Protein AF-A0A1B7MR56-F1 (afdb_monomer)

Solvent-accessible surface area (backbone atoms only — not comparable to full-atom values): 4781 Å² total; per-residue (Å²): 123,44,78,45,80,58,51,80,51,100,71,67,83,81,48,44,65,61,53,48,55,61,56,70,74,48,86,53,72,96,28,56,43,75,72,47,76,64,64,51,61,75,40,71,72,44,72,95,42,71,67,61,48,53,48,52,52,52,50,50,53,52,53,51,50,53,52,51,58,51,54,58,62,65,74,77,112

Organism: NCBI:txid1314800

Radius of gyration: 17.95 Å; Cα contacts (8 Å, |Δi|>4): 54; chains: 1; bounding box: 27×61×25 Å

Foldseek 3Di:
DDEDEPPADPDDGDALVNVVVSVVPADDDVGYDYPDDDDCCRRPVDDPDPVVVVVVVVVVVVVVVVVVVVVVVVVVD

Structure (mmCIF, N/CA/C/O backbone):
data_AF-A0A1B7MR56-F1
#
_entry.id   AF-A0A1B7MR56-F1
#
loop_
_atom_site.group_PDB
_atom_site.id
_atom_site.type_symbol
_atom_site.label_atom_id
_atom_site.label_alt_id
_atom_site.label_comp_id
_atom_site.label_asym_id
_atom_site.label_entity_id
_atom_site.label_seq_id
_atom_site.pdbx_PDB_ins_code
_atom_site.Cartn_x
_atom_site.Cartn_y
_atom_site.Cartn_z
_atom_site.occupancy
_atom_site.B_iso_or_equiv
_atom_site.auth_seq_id
_atom_site.auth_comp_id
_atom_site.auth_asym_id
_atom_site.auth_atom_id
_atom_site.pdbx_PDB_model_num
ATOM 1 N N . HIS A 1 1 ? -15.552 3.572 10.735 1.00 81.12 1 HIS A N 1
ATOM 2 C CA . HIS A 1 1 ? -14.600 2.683 11.414 1.00 81.12 1 HIS A CA 1
ATOM 3 C C . HIS A 1 1 ? -14.350 1.489 10.511 1.00 81.12 1 HIS A C 1
ATOM 5 O O . HIS A 1 1 ? -15.305 0.805 10.162 1.00 81.12 1 HIS A O 1
ATOM 11 N N . THR A 1 2 ? -13.108 1.305 10.070 1.00 88.19 2 THR A N 1
ATOM 12 C CA . THR A 1 2 ? -12.673 0.281 9.114 1.00 88.19 2 THR A CA 1
ATOM 13 C C . THR A 1 2 ? -11.623 -0.589 9.789 1.00 88.19 2 THR A C 1
ATOM 15 O O . THR A 1 2 ? -10.597 -0.088 10.246 1.00 88.19 2 THR A O 1
ATOM 18 N N . ILE A 1 3 ? -11.878 -1.893 9.844 1.00 89.06 3 ILE A N 1
ATOM 19 C CA . ILE A 1 3 ? -10.904 -2.876 10.317 1.00 89.06 3 ILE A CA 1
ATOM 20 C C . ILE A 1 3 ? -10.260 -3.491 9.082 1.00 89.06 3 ILE A C 1
ATOM 22 O O . ILE A 1 3 ? -10.969 -3.982 8.204 1.00 89.06 3 ILE A O 1
ATOM 26 N N . ILE A 1 4 ? -8.935 -3.436 9.005 1.00 88.69 4 ILE A N 1
ATOM 27 C CA . ILE A 1 4 ? -8.182 -3.992 7.885 1.00 88.69 4 ILE A CA 1
ATOM 28 C C . ILE A 1 4 ? -7.396 -5.193 8.383 1.00 88.69 4 ILE A C 1
ATOM 30 O O . ILE A 1 4 ? -6.611 -5.100 9.328 1.00 88.69 4 ILE A O 1
ATOM 34 N N . ASP A 1 5 ? -7.613 -6.319 7.720 1.00 87.75 5 ASP A N 1
ATOM 35 C CA . ASP A 1 5 ? -6.844 -7.526 7.940 1.00 87.75 5 ASP A CA 1
ATOM 36 C C . ASP A 1 5 ? -5.703 -7.624 6.921 1.00 87.75 5 ASP A C 1
ATOM 38 O O . ASP A 1 5 ? -5.933 -7.816 5.728 1.00 87.75 5 ASP A O 1
ATOM 42 N N . ILE A 1 6 ? -4.476 -7.456 7.410 1.00 85.44 6 ILE A N 1
ATOM 43 C CA . ILE A 1 6 ? -3.231 -7.499 6.629 1.00 85.44 6 ILE A CA 1
ATOM 44 C C . ILE A 1 6 ? -2.294 -8.621 7.092 1.00 85.44 6 ILE A C 1
ATOM 46 O O . ILE A 1 6 ? -1.086 -8.569 6.865 1.00 85.44 6 ILE A O 1
ATOM 50 N N . GLY A 1 7 ? -2.839 -9.657 7.734 1.00 83.00 7 GLY A N 1
ATOM 51 C CA . GLY A 1 7 ? -2.065 -10.863 8.007 1.00 83.00 7 GLY A CA 1
ATOM 52 C C . GLY A 1 7 ? -1.674 -11.590 6.716 1.00 83.00 7 GLY A C 1
ATOM 53 O O . GLY A 1 7 ? -2.363 -11.506 5.698 1.00 83.00 7 GLY A O 1
ATOM 54 N N . ILE A 1 8 ? -0.569 -12.338 6.766 1.00 80.88 8 ILE A N 1
ATOM 55 C CA . ILE A 1 8 ? -0.111 -13.152 5.633 1.00 80.88 8 ILE A CA 1
ATOM 56 C C . ILE A 1 8 ? -1.210 -14.176 5.283 1.00 80.88 8 ILE A C 1
ATOM 58 O O . ILE A 1 8 ? -1.616 -14.945 6.164 1.00 80.88 8 ILE A O 1
ATOM 62 N N . PRO A 1 9 ? -1.718 -14.200 4.035 1.00 81.88 9 PRO A N 1
ATOM 63 C CA . PRO A 1 9 ? -2.742 -15.158 3.644 1.00 81.88 9 PRO A CA 1
ATOM 64 C C . PRO A 1 9 ? -2.164 -16.584 3.597 1.00 81.88 9 PRO A C 1
ATOM 66 O O . PRO A 1 9 ? -0.982 -16.749 3.294 1.00 81.88 9 PRO A O 1
ATOM 69 N N . PRO A 1 10 ? -2.982 -17.634 3.809 1.00 82.06 10 PRO A N 1
ATOM 70 C CA . PRO A 1 10 ? -2.535 -19.025 3.667 1.00 82.06 10 PRO A CA 1
ATOM 71 C C . PRO A 1 10 ? -2.018 -19.357 2.258 1.00 82.06 10 PRO A C 1
ATOM 73 O O . PRO A 1 10 ? -1.177 -20.235 2.087 1.00 82.06 10 PRO A O 1
ATOM 76 N N . THR A 1 11 ? -2.529 -18.651 1.246 1.00 82.25 11 THR A N 1
ATOM 77 C CA . THR A 1 11 ? -2.155 -18.783 -0.165 1.00 82.25 11 THR A CA 1
ATOM 78 C C . THR A 1 11 ? -2.162 -17.415 -0.835 1.00 82.25 11 THR A C 1
ATOM 80 O O . THR A 1 11 ? -3.119 -16.659 -0.668 1.00 82.25 11 THR A O 1
ATOM 83 N N . GLY A 1 12 ? -1.143 -17.124 -1.646 1.00 73.19 12 GLY A N 1
ATOM 84 C CA . GLY A 1 12 ? -0.948 -15.793 -2.224 1.00 73.19 12 GLY A CA 1
ATOM 85 C C . GLY A 1 12 ? -0.283 -14.838 -1.227 1.00 73.19 12 GLY A C 1
ATOM 86 O O . GLY A 1 12 ? -0.539 -14.879 -0.029 1.00 73.19 12 GLY A O 1
ATOM 87 N N . GLY A 1 13 ? 0.641 -14.012 -1.715 1.00 82.94 13 GLY A N 1
ATOM 88 C CA . GLY A 1 13 ? 1.362 -13.050 -0.884 1.00 82.94 13 GLY A CA 1
ATOM 89 C C . GLY A 1 13 ? 0.590 -11.745 -0.711 1.00 82.94 13 GLY A C 1
ATOM 90 O O . GLY A 1 13 ? -0.187 -11.343 -1.578 1.00 82.94 13 GLY A O 1
ATOM 91 N N . LEU A 1 14 ? 0.852 -11.046 0.390 1.00 86.69 14 LEU A N 1
ATOM 92 C CA . LEU A 1 14 ? 0.443 -9.655 0.533 1.00 86.69 14 LEU A CA 1
ATOM 93 C C . LEU A 1 14 ? 1.450 -8.759 -0.206 1.00 86.69 14 LEU A C 1
ATOM 95 O O . LEU A 1 14 ? 2.658 -8.937 -0.059 1.00 86.69 14 LEU A O 1
ATOM 99 N N . THR A 1 15 ? 0.958 -7.821 -1.016 1.00 86.81 15 THR A N 1
ATOM 100 C CA . THR A 1 15 ? 1.793 -6.856 -1.749 1.00 86.81 15 THR A CA 1
ATOM 101 C C . THR A 1 15 ? 1.582 -5.442 -1.200 1.00 86.81 15 THR A C 1
ATOM 103 O O . THR A 1 15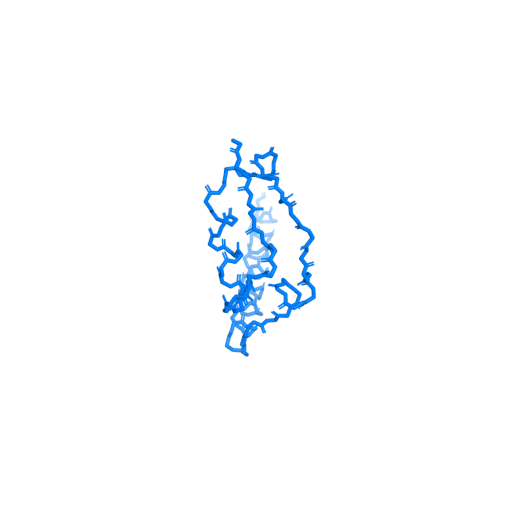 ? 0.507 -5.161 -0.657 1.00 86.81 15 THR A O 1
ATOM 106 N N . PRO A 1 16 ? 2.545 -4.521 -1.394 1.00 87.81 16 PRO A N 1
ATOM 107 C CA . PRO 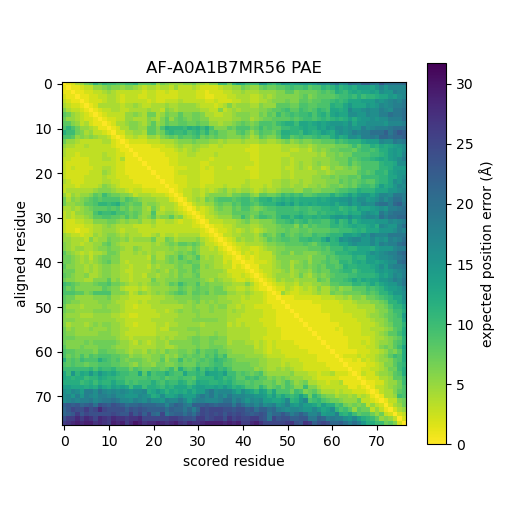A 1 16 ? 2.365 -3.110 -1.044 1.00 87.81 16 PRO A CA 1
ATOM 108 C C . PRO A 1 16 ? 1.093 -2.491 -1.649 1.00 87.81 16 PRO A C 1
ATOM 110 O O . PRO A 1 16 ? 0.396 -1.719 -0.993 1.00 87.81 16 PRO A O 1
ATOM 113 N N . PHE A 1 17 ? 0.726 -2.887 -2.875 1.00 88.38 17 PHE A N 1
ATOM 114 C CA . PHE A 1 17 ? -0.479 -2.401 -3.556 1.00 88.38 17 PHE A CA 1
ATOM 115 C C . PHE A 1 17 ? -1.769 -2.818 -2.849 1.00 88.38 17 PHE A C 1
ATOM 117 O O . PHE A 1 17 ? -2.680 -2.004 -2.709 1.00 88.38 17 PHE A O 1
ATOM 124 N N . ASN A 1 18 ? -1.843 -4.058 -2.364 1.00 88.31 18 ASN A N 1
ATOM 125 C CA . ASN A 1 18 ? -3.012 -4.538 -1.626 1.00 88.31 18 ASN A CA 1
ATOM 126 C C . ASN A 1 18 ? -3.224 -3.710 -0.350 1.00 88.31 18 ASN A C 1
ATOM 128 O O . ASN A 1 18 ? -4.350 -3.316 -0.043 1.00 88.31 18 ASN A O 1
ATOM 132 N N . VAL A 1 19 ? -2.130 -3.408 0.358 1.00 87.94 19 VAL A N 1
ATOM 133 C C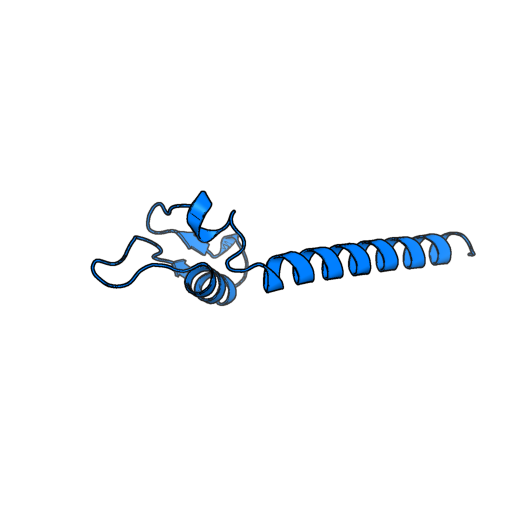A . VAL A 1 19 ? -2.151 -2.590 1.578 1.00 87.94 19 VAL A CA 1
ATOM 134 C C . VAL A 1 19 ? -2.568 -1.154 1.258 1.00 87.94 19 VAL A C 1
ATOM 136 O O . VAL A 1 19 ? -3.467 -0.624 1.910 1.00 87.94 19 VAL A O 1
ATOM 139 N N . TYR A 1 20 ? -1.997 -0.548 0.213 1.00 87.81 20 TYR A N 1
ATOM 140 C CA . TYR A 1 20 ? -2.382 0.789 -0.244 1.00 87.81 20 TYR A CA 1
ATOM 141 C C . TYR A 1 20 ? -3.877 0.877 -0.572 1.00 87.81 20 TYR A C 1
ATOM 143 O O . TYR A 1 20 ? -4.568 1.769 -0.078 1.00 87.81 20 TYR A O 1
ATOM 151 N N . VAL A 1 21 ? -4.401 -0.070 -1.359 1.00 89.31 21 VAL A N 1
ATOM 152 C CA . VAL A 1 21 ? -5.824 -0.097 -1.718 1.00 89.31 21 VAL A CA 1
ATOM 153 C C . VAL A 1 21 ? -6.678 -0.199 -0.460 1.00 89.31 21 VAL A C 1
ATOM 155 O O . VAL A 1 21 ? -7.602 0.595 -0.304 1.00 89.31 21 VAL A O 1
ATOM 158 N N . ALA A 1 22 ? -6.356 -1.098 0.470 1.00 89.06 22 ALA A N 1
ATOM 159 C CA . ALA A 1 22 ? -7.120 -1.244 1.705 1.00 89.06 22 ALA A CA 1
ATOM 160 C C . ALA A 1 22 ? -7.132 0.046 2.548 1.00 89.06 22 ALA A C 1
ATOM 162 O O . ALA A 1 22 ? -8.195 0.477 3.003 1.00 89.06 22 ALA A O 1
ATOM 163 N N . LEU A 1 23 ? -5.976 0.700 2.701 1.00 87.56 23 LEU A N 1
ATOM 164 C CA . LEU A 1 23 ? -5.848 1.953 3.450 1.00 87.56 23 LEU A CA 1
ATOM 165 C C . LEU A 1 23 ? -6.579 3.115 2.766 1.00 87.56 23 LEU A C 1
ATOM 167 O O . LEU A 1 23 ? -7.281 3.872 3.436 1.00 87.56 23 LEU A O 1
ATOM 171 N N . SER A 1 24 ? -6.499 3.221 1.436 1.00 88.00 24 SER A N 1
ATOM 172 C CA . SER A 1 24 ? -7.131 4.296 0.651 1.00 88.00 24 SER A CA 1
ATOM 173 C C . SER A 1 24 ? -8.659 4.348 0.780 1.00 88.00 24 SER A C 1
ATOM 175 O O . SER A 1 24 ? -9.280 5.379 0.530 1.00 88.00 24 SER A O 1
ATOM 177 N N . ARG A 1 25 ? -9.290 3.239 1.188 1.00 86.50 25 ARG A N 1
ATOM 178 C CA . ARG A 1 25 ? -10.748 3.146 1.368 1.00 86.50 25 ARG A CA 1
ATOM 179 C C . ARG A 1 25 ? -11.227 3.665 2.722 1.00 86.50 25 ARG A C 1
ATOM 181 O O . ARG A 1 25 ? -12.435 3.741 2.947 1.00 86.50 25 ARG A O 1
ATOM 188 N N . SER A 1 26 ? -10.313 3.995 3.625 1.00 85.88 26 SER A N 1
ATOM 189 C CA . SER A 1 26 ? -10.631 4.538 4.942 1.00 85.88 26 SER A CA 1
ATOM 190 C C . SER A 1 26 ? -10.684 6.072 4.932 1.00 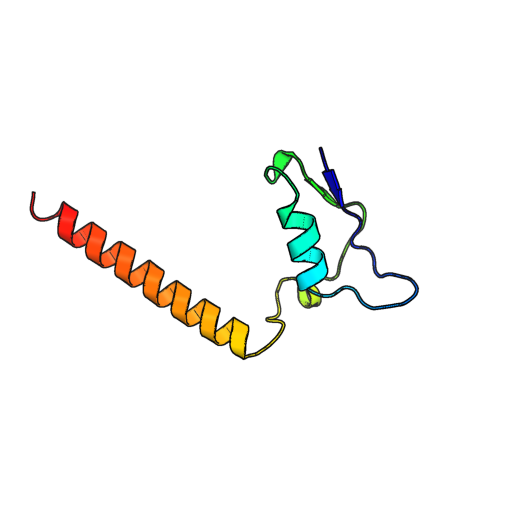85.88 26 SER A C 1
ATOM 192 O O . SER A 1 26 ? -10.048 6.731 4.114 1.00 85.88 26 SER A O 1
ATOM 194 N N . ARG A 1 27 ? -11.463 6.663 5.846 1.00 83.00 27 ARG A N 1
ATOM 195 C CA . ARG A 1 27 ? -11.604 8.125 5.985 1.00 83.00 27 ARG A CA 1
ATOM 196 C C . ARG A 1 27 ? -10.718 8.659 7.111 1.00 83.00 27 ARG A C 1
ATOM 198 O O . ARG A 1 27 ? -11.233 9.148 8.113 1.00 83.00 27 ARG A O 1
ATOM 205 N N . GLY A 1 28 ? -9.405 8.538 6.933 1.00 81.81 28 GLY A N 1
ATOM 206 C CA . GLY A 1 28 ? -8.406 9.039 7.880 1.00 81.81 28 GLY A CA 1
ATOM 207 C C . GLY A 1 28 ? -8.000 8.034 8.960 1.00 81.81 28 GLY A C 1
ATOM 208 O O . GLY A 1 28 ? -8.685 7.038 9.198 1.00 81.81 28 GLY A O 1
ATOM 209 N N . GLN A 1 29 ? -6.861 8.316 9.598 1.00 82.31 29 GLN A N 1
ATOM 210 C CA . GLN A 1 29 ? -6.156 7.412 10.512 1.00 82.31 29 GLN A CA 1
ATOM 211 C C . GLN A 1 29 ? -6.997 7.010 11.731 1.00 82.31 29 GLN A C 1
ATOM 213 O O . GLN A 1 29 ? -7.047 5.828 12.062 1.00 82.31 29 GLN A O 1
ATOM 218 N N . ASP A 1 30 ? -7.740 7.951 12.321 1.00 84.06 30 ASP A N 1
ATOM 219 C CA . ASP A 1 30 ? -8.592 7.718 13.502 1.00 84.06 30 ASP A CA 1
ATOM 220 C C . ASP A 1 30 ? -9.703 6.688 13.252 1.00 84.06 30 ASP A C 1
ATOM 222 O O . ASP A 1 30 ? -10.314 6.147 14.175 1.00 84.06 30 ASP A O 1
ATOM 226 N N . ASN A 1 31 ? -9.987 6.409 11.979 1.00 84.62 31 ASN A N 1
ATOM 227 C CA . ASN A 1 31 ? -11.026 5.489 11.558 1.00 84.62 31 ASN A CA 1
ATOM 228 C C . ASN A 1 31 ? -10.494 4.109 11.152 1.00 84.62 31 ASN A C 1
ATOM 230 O O . ASN A 1 31 ? -11.307 3.286 10.726 1.00 84.62 31 ASN A O 1
ATOM 234 N N . ILE A 1 32 ? -9.187 3.846 11.269 1.00 89.19 32 ILE A N 1
ATOM 235 C CA . ILE A 1 32 ? -8.546 2.589 10.859 1.00 89.19 32 ILE A CA 1
ATOM 236 C C . ILE A 1 32 ? -8.106 1.793 12.085 1.00 89.19 32 ILE A C 1
ATOM 238 O O . ILE A 1 32 ? -7.500 2.331 13.007 1.00 89.19 32 ILE A O 1
ATOM 242 N N . ARG A 1 33 ? -8.338 0.479 12.060 1.00 88.12 33 ARG A N 1
ATOM 243 C CA . ARG A 1 33 ? -7.696 -0.460 12.983 1.00 88.12 33 ARG A CA 1
ATOM 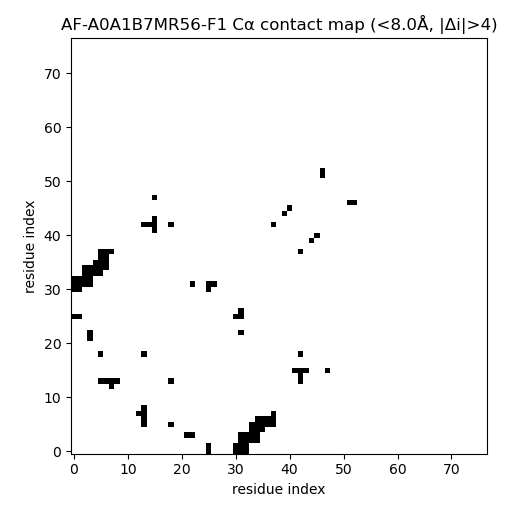244 C C . ARG A 1 33 ? -7.115 -1.642 12.214 1.00 88.12 33 ARG A C 1
ATOM 246 O O . ARG A 1 33 ? -7.821 -2.263 11.422 1.00 88.12 33 ARG A O 1
ATOM 253 N N . LEU A 1 34 ? -5.845 -1.955 12.453 1.00 87.62 34 LEU A N 1
ATOM 254 C CA . LEU A 1 34 ? -5.190 -3.134 11.883 1.00 87.62 34 LEU A CA 1
ATOM 255 C C . LEU A 1 34 ? -5.501 -4.353 12.755 1.00 87.62 34 LEU A C 1
ATOM 257 O O . LEU A 1 34 ? -5.421 -4.272 13.979 1.00 87.62 34 LEU A O 1
ATOM 261 N N . LEU A 1 35 ? -5.924 -5.456 12.133 1.00 86.50 35 LEU A N 1
ATOM 262 C CA . LEU A 1 35 ? -6.355 -6.655 12.861 1.00 86.50 35 LEU A CA 1
ATOM 263 C C . LEU A 1 35 ? -5.183 -7.525 13.332 1.00 86.50 35 LEU A C 1
ATOM 265 O O . LEU A 1 35 ? -5.306 -8.223 14.335 1.00 86.50 35 LEU A O 1
ATOM 269 N N . ARG A 1 36 ? -4.074 -7.518 12.589 1.00 84.62 36 ARG A N 1
ATOM 270 C CA . ARG A 1 36 ? -2.899 -8.367 12.808 1.00 84.62 36 ARG A CA 1
ATOM 271 C C . ARG A 1 36 ? -1.627 -7.586 12.508 1.00 84.62 36 ARG A C 1
ATOM 273 O O . ARG A 1 36 ? -1.660 -6.646 11.710 1.00 84.62 36 ARG A O 1
ATOM 280 N N . ASP A 1 37 ? -0.527 -8.026 13.109 1.00 82.12 37 ASP A N 1
ATOM 281 C CA . ASP A 1 37 ? 0.806 -7.548 12.758 1.00 82.12 37 ASP A CA 1
ATOM 282 C C . ASP A 1 37 ? 1.136 -7.894 11.302 1.00 82.12 37 ASP A C 1
ATOM 284 O O . ASP A 1 37 ? 0.636 -8.872 10.732 1.00 82.12 37 ASP A O 1
ATOM 288 N N . PHE A 1 38 ? 1.995 -7.082 10.700 1.00 82.25 38 PHE A N 1
ATOM 289 C CA . PHE A 1 38 ? 2.418 -7.218 9.315 1.00 82.25 38 PHE A CA 1
ATOM 290 C C . PHE A 1 38 ? 3.908 -6.908 9.187 1.00 82.25 38 PHE A C 1
ATOM 292 O O . PHE A 1 38 ? 4.499 -6.235 10.031 1.00 82.25 38 PHE A O 1
ATOM 299 N N . ASP A 1 39 ? 4.525 -7.393 8.112 1.00 82.12 39 ASP A N 1
ATOM 300 C CA . ASP A 1 39 ? 5.926 -7.101 7.820 1.00 82.12 39 ASP A CA 1
ATOM 301 C C . ASP A 1 39 ? 6.053 -5.704 7.201 1.00 82.12 39 ASP A C 1
ATOM 303 O O . ASP A 1 39 ? 5.991 -5.524 5.982 1.00 82.12 39 ASP A O 1
ATOM 307 N N . GLU A 1 40 ? 6.197 -4.699 8.064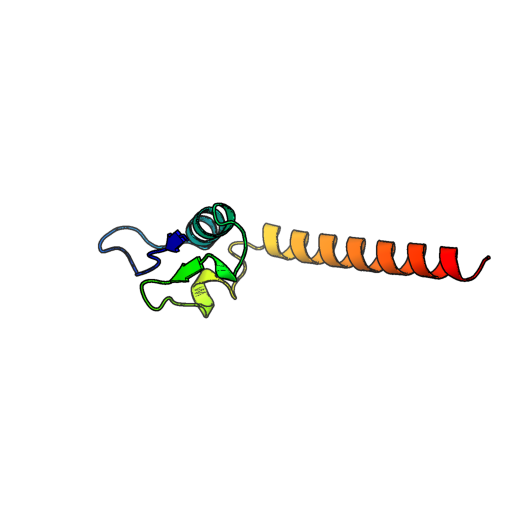 1.00 81.25 40 GLU A N 1
ATOM 308 C CA . GLU A 1 40 ? 6.313 -3.295 7.670 1.00 81.25 40 GLU A CA 1
ATOM 309 C C . GLU A 1 40 ? 7.477 -3.054 6.704 1.00 81.25 40 GLU A C 1
ATOM 311 O O . GLU A 1 40 ? 7.332 -2.321 5.722 1.00 81.25 40 GLU A O 1
ATOM 316 N N . LYS A 1 41 ? 8.614 -3.728 6.919 1.00 81.19 41 LYS A N 1
ATOM 317 C CA . LYS A 1 41 ? 9.795 -3.559 6.069 1.00 81.19 41 LYS A CA 1
ATOM 318 C C . LYS A 1 41 ? 9.520 -4.004 4.642 1.00 81.19 41 LYS A C 1
ATOM 320 O O . LYS A 1 41 ? 9.864 -3.297 3.698 1.00 81.19 41 LYS A O 1
ATOM 325 N N . ARG A 1 42 ? 8.884 -5.164 4.482 1.00 77.62 42 ARG A N 1
ATOM 326 C CA . ARG A 1 42 ? 8.576 -5.710 3.156 1.00 77.62 42 ARG A CA 1
ATOM 327 C C . ARG A 1 42 ? 7.405 -5.015 2.474 1.00 77.62 42 ARG A C 1
ATOM 329 O O . ARG A 1 42 ? 7.376 -4.984 1.247 1.00 77.62 42 ARG A O 1
ATOM 336 N N . LEU A 1 43 ? 6.431 -4.521 3.237 1.00 80.88 43 LEU A N 1
ATOM 337 C CA . LEU A 1 43 ? 5.173 -4.014 2.685 1.00 80.88 43 LEU A CA 1
ATOM 338 C C . LEU A 1 43 ? 5.136 -2.498 2.514 1.00 80.88 43 LEU A C 1
ATOM 340 O O . LEU A 1 43 ? 4.446 -2.036 1.610 1.00 80.88 43 LEU A O 1
ATOM 344 N N . LEU A 1 44 ? 5.841 -1.740 3.357 1.00 81.62 44 LEU A N 1
ATOM 345 C CA . LEU A 1 44 ? 5.749 -0.277 3.394 1.00 81.62 44 LEU A CA 1
ATOM 346 C C . LEU A 1 44 ? 7.101 0.438 3.283 1.00 81.62 44 LEU A C 1
ATOM 348 O O . LEU A 1 44 ? 7.131 1.559 2.788 1.00 81.62 44 LEU A O 1
ATOM 352 N N . MET A 1 45 ? 8.211 -0.175 3.711 1.00 82.31 45 MET A N 1
ATOM 353 C CA . MET A 1 45 ? 9.526 0.493 3.683 1.00 82.31 45 MET A CA 1
ATOM 354 C C . MET A 1 45 ? 10.357 0.217 2.425 1.00 82.31 45 MET A C 1
ATOM 356 O O . MET A 1 45 ? 11.423 0.806 2.262 1.00 82.31 45 MET A O 1
ATOM 360 N N . MET A 1 46 ? 9.910 -0.678 1.542 1.00 83.56 46 MET A N 1
ATOM 361 C CA . MET A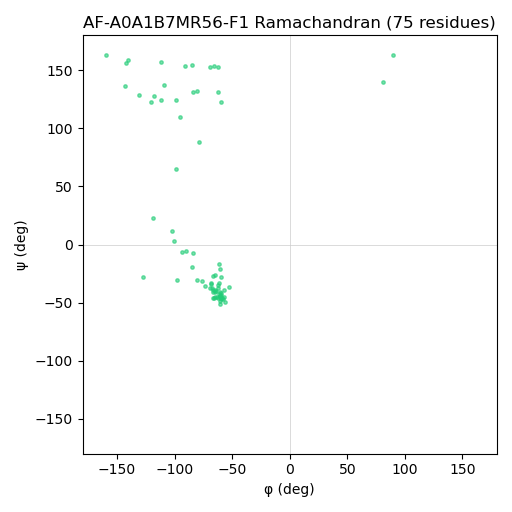 1 46 ? 10.639 -1.037 0.326 1.00 83.56 46 MET A CA 1
ATOM 362 C C . MET A 1 46 ? 9.822 -0.679 -0.912 1.00 83.56 46 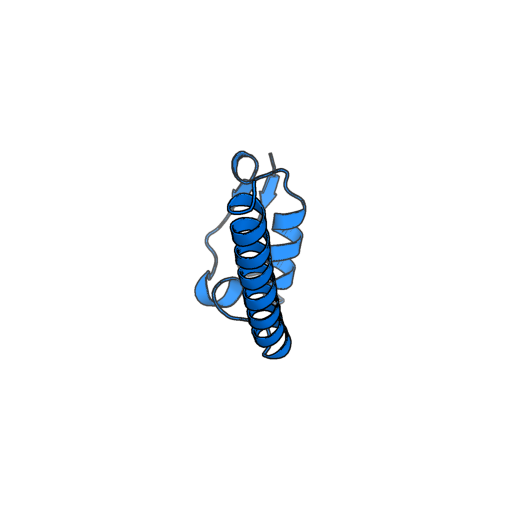MET A C 1
ATOM 364 O O . MET A 1 46 ? 8.663 -1.082 -1.036 1.00 83.56 46 MET A O 1
ATOM 368 N N . HIS A 1 47 ? 10.431 0.058 -1.846 1.00 84.62 47 HIS A N 1
ATOM 369 C CA . HIS A 1 47 ? 9.766 0.389 -3.102 1.00 84.62 47 HIS A CA 1
ATOM 370 C C . HIS A 1 47 ? 9.453 -0.900 -3.880 1.00 84.62 47 HIS A C 1
ATOM 372 O O . HIS A 1 47 ? 10.343 -1.736 -4.055 1.00 84.62 47 HIS A O 1
ATOM 378 N N . PRO A 1 48 ? 8.214 -1.071 -4.381 1.00 85.44 48 PRO A N 1
ATOM 379 C CA . PRO A 1 48 ? 7.833 -2.286 -5.095 1.00 85.44 48 PRO A CA 1
ATOM 380 C C . PRO A 1 48 ? 8.600 -2.463 -6.410 1.00 85.44 48 PRO A C 1
ATOM 382 O O . PRO A 1 48 ? 8.742 -3.585 -6.892 1.00 85.44 48 PRO A O 1
ATOM 385 N N . CYS A 1 49 ? 9.065 -1.363 -7.009 1.00 89.06 49 CYS A N 1
ATOM 386 C CA . CYS A 1 49 ? 9.916 -1.367 -8.191 1.00 89.06 49 CYS A CA 1
ATOM 387 C C . CYS A 1 49 ? 10.684 -0.047 -8.342 1.00 89.06 49 CYS A C 1
ATOM 389 O O . CYS A 1 49 ? 10.312 0.984 -7.778 1.00 89.06 49 CYS A O 1
ATOM 391 N N . GLU A 1 50 ? 11.728 -0.087 -9.171 1.00 93.25 50 GLU A N 1
ATOM 392 C CA . GLU A 1 50 ? 12.619 1.048 -9.428 1.00 93.25 50 GLU A CA 1
ATOM 393 C C . GLU A 1 50 ? 11.903 2.242 -10.069 1.00 93.25 50 GLU A C 1
ATOM 395 O O . GLU A 1 50 ? 12.185 3.391 -9.744 1.00 93.25 50 GLU A O 1
ATOM 400 N N . TYR A 1 51 ? 10.917 1.977 -10.929 1.00 94.25 51 TYR A N 1
ATOM 401 C CA . TYR A 1 51 ? 10.123 3.032 -11.556 1.00 94.25 51 TYR A CA 1
ATOM 402 C C . TYR A 1 51 ? 9.401 3.903 -10.518 1.00 94.25 51 TYR A C 1
ATOM 404 O O . TYR A 1 51 ? 9.453 5.127 -10.598 1.00 94.25 51 TYR A O 1
ATOM 412 N N . LEU A 1 52 ? 8.767 3.281 -9.516 1.00 90.69 52 LEU A N 1
ATOM 413 C CA . LEU A 1 52 ? 8.068 4.015 -8.459 1.00 90.69 52 LEU A CA 1
ATOM 414 C C . LEU A 1 52 ? 9.037 4.777 -7.550 1.00 90.69 52 LEU A C 1
ATOM 416 O O . LEU A 1 52 ? 8.712 5.877 -7.121 1.00 90.69 52 LEU A O 1
ATOM 420 N N . ARG A 1 53 ? 10.238 4.235 -7.307 1.00 93.06 53 ARG A N 1
ATOM 421 C CA . ARG A 1 53 ? 11.296 4.933 -6.562 1.00 93.06 53 ARG A CA 1
ATOM 422 C C . ARG A 1 53 ? 11.714 6.232 -7.261 1.00 93.06 53 ARG A C 1
ATOM 424 O O . ARG A 1 53 ? 11.766 7.281 -6.628 1.00 93.06 53 ARG A O 1
ATOM 431 N N . ILE A 1 54 ? 11.979 6.164 -8.567 1.00 96.31 54 ILE A N 1
ATOM 432 C CA . ILE A 1 54 ? 12.368 7.329 -9.379 1.00 96.31 54 ILE A CA 1
ATOM 433 C C . ILE A 1 54 ? 11.232 8.358 -9.433 1.00 96.31 54 ILE A C 1
ATOM 435 O O . ILE A 1 54 ? 11.471 9.563 -9.353 1.00 96.31 54 ILE A O 1
ATOM 439 N N . GLU A 1 55 ? 9.987 7.900 -9.557 1.00 95.19 55 GLU A N 1
ATOM 440 C CA . GLU A 1 55 ? 8.831 8.793 -9.586 1.00 95.19 55 GLU A CA 1
ATOM 441 C C . GLU A 1 55 ? 8.614 9.509 -8.243 1.00 95.19 55 GLU A C 1
ATOM 443 O O . GLU A 1 55 ? 8.336 10.710 -8.236 1.00 95.19 55 GLU A O 1
ATOM 448 N N . ASP A 1 56 ? 8.817 8.828 -7.111 1.00 93.06 56 ASP A N 1
ATOM 449 C CA . ASP A 1 56 ? 8.781 9.460 -5.787 1.00 93.06 56 ASP A CA 1
ATOM 450 C C . ASP A 1 56 ? 9.845 10.564 -5.661 1.00 93.06 56 ASP A C 1
ATOM 452 O O . ASP A 1 56 ? 9.529 11.671 -5.213 1.00 93.06 56 ASP A O 1
ATOM 456 N N . GLU A 1 57 ? 11.080 10.323 -6.122 1.00 95.69 57 GLU A N 1
ATOM 457 C CA . GLU A 1 57 ? 12.143 11.343 -6.159 1.00 95.69 57 GLU A CA 1
ATOM 458 C C . GLU A 1 57 ? 11.751 12.544 -7.027 1.00 95.69 57 GLU A C 1
ATOM 460 O O . GLU A 1 57 ? 11.892 13.701 -6.613 1.00 95.69 57 GLU A O 1
ATOM 465 N N . ARG A 1 58 ? 11.192 12.282 -8.216 1.00 96.56 58 ARG A N 1
ATOM 466 C CA . ARG A 1 58 ? 10.706 13.323 -9.130 1.00 96.56 58 ARG A CA 1
ATOM 467 C C . ARG A 1 58 ? 9.619 14.173 -8.469 1.00 96.56 58 ARG A C 1
ATOM 469 O O . ARG A 1 58 ? 9.645 15.401 -8.574 1.00 96.56 58 ARG A O 1
ATOM 476 N N . LEU A 1 59 ? 8.675 13.545 -7.767 1.00 95.38 59 LEU A N 1
ATOM 477 C CA . LEU A 1 59 ? 7.606 14.238 -7.045 1.00 95.38 59 LEU A CA 1
ATOM 478 C C . LEU A 1 59 ? 8.136 15.042 -5.854 1.00 95.38 59 LEU A C 1
ATOM 480 O O . LEU A 1 59 ? 7.633 16.140 -5.601 1.00 95.38 59 LEU A O 1
ATOM 484 N N . MET A 1 60 ? 9.144 14.543 -5.134 1.00 94.50 60 MET A N 1
ATOM 485 C CA . MET A 1 60 ? 9.804 15.299 -4.064 1.00 94.50 60 MET A CA 1
ATOM 486 C C . MET A 1 60 ? 10.471 16.561 -4.604 1.00 94.50 60 MET A C 1
ATOM 488 O O . MET A 1 60 ? 10.247 17.644 -4.062 1.00 94.50 60 MET A O 1
ATOM 492 N N . TRP A 1 61 ? 11.204 16.441 -5.712 1.00 94.69 61 TRP A N 1
ATOM 493 C CA . TRP A 1 61 ? 11.798 17.587 -6.394 1.00 94.69 61 TRP A CA 1
ATOM 494 C C . TRP A 1 61 ? 10.739 18.618 -6.807 1.00 94.69 61 TRP A C 1
ATOM 496 O O . TRP A 1 61 ? 10.874 19.806 -6.513 1.00 94.69 61 TRP A O 1
ATOM 506 N N . CYS A 1 62 ? 9.635 18.174 -7.422 1.00 93.44 62 CYS A N 1
ATOM 507 C CA . CYS A 1 62 ? 8.532 19.064 -7.789 1.00 93.44 62 CYS A CA 1
ATOM 508 C C . CYS A 1 62 ? 7.922 19.781 -6.571 1.00 93.44 62 CYS A C 1
ATOM 510 O O . CYS A 1 62 ? 7.650 20.978 -6.648 1.00 93.44 62 CYS A O 1
ATOM 512 N N . LYS A 1 63 ? 7.727 19.080 -5.446 1.00 94.00 63 LYS A N 1
ATOM 513 C CA . LYS A 1 63 ? 7.194 19.667 -4.203 1.00 94.00 63 LYS A CA 1
ATOM 514 C C . LYS A 1 63 ? 8.132 20.708 -3.599 1.00 94.00 63 LYS A C 1
ATOM 516 O O . LYS A 1 63 ? 7.653 21.708 -3.069 1.00 94.00 63 LYS A O 1
ATOM 521 N N . GLU A 1 64 ? 9.438 20.463 -3.635 1.00 92.88 64 GLU A N 1
ATOM 522 C CA . GLU A 1 64 ? 10.438 21.407 -3.128 1.00 92.88 64 GLU A CA 1
ATOM 523 C C . GLU A 1 64 ? 10.466 22.671 -3.985 1.00 92.88 64 GLU A C 1
ATOM 525 O O . GLU A 1 64 ? 10.351 23.777 -3.463 1.00 92.88 64 GLU A O 1
ATOM 530 N N . LYS A 1 65 ? 10.481 22.504 -5.311 1.00 92.19 65 LYS A N 1
ATOM 531 C CA . LYS A 1 65 ? 10.401 23.620 -6.252 1.00 92.19 65 LYS A CA 1
ATOM 532 C C . LYS A 1 65 ? 9.143 24.468 -6.043 1.00 92.19 65 LYS A C 1
ATOM 534 O O . LYS A 1 65 ? 9.237 25.686 -5.981 1.00 92.19 65 LYS A O 1
ATOM 539 N N . MET A 1 66 ? 7.978 23.838 -5.873 1.00 91.62 66 MET A N 1
ATOM 540 C CA . MET A 1 66 ? 6.734 24.562 -5.577 1.00 91.62 66 MET A CA 1
ATOM 541 C C . MET A 1 66 ? 6.792 25.328 -4.250 1.00 91.62 66 MET A C 1
ATOM 543 O O . MET A 1 66 ? 6.241 26.422 -4.160 1.00 91.62 66 MET A O 1
ATOM 547 N N . ARG A 1 67 ? 7.435 24.770 -3.214 1.00 90.06 67 ARG A N 1
ATOM 548 C CA . ARG A 1 67 ? 7.627 25.471 -1.934 1.00 90.06 67 ARG A CA 1
ATOM 549 C C . ARG A 1 67 ? 8.520 26.697 -2.100 1.00 90.06 67 ARG A C 1
ATOM 551 O O . ARG A 1 67 ? 8.149 27.755 -1.604 1.00 90.06 67 ARG A O 1
ATOM 558 N N . TYR A 1 68 ? 9.623 26.555 -2.830 1.00 85.38 68 TYR A N 1
ATOM 559 C CA . TYR A 1 68 ? 10.545 27.646 -3.138 1.00 85.38 68 TYR A CA 1
ATOM 560 C C . TYR A 1 68 ? 9.867 28.778 -3.930 1.00 85.38 68 TYR A C 1
ATOM 562 O O . TYR A 1 68 ? 9.873 29.932 -3.503 1.00 85.38 68 TYR A O 1
ATOM 570 N N . ASP A 1 69 ? 9.180 28.434 -5.024 1.00 87.56 69 ASP A N 1
ATOM 571 C CA . ASP A 1 69 ? 8.491 29.408 -5.880 1.00 87.56 69 ASP A CA 1
ATOM 572 C C . ASP A 1 69 ? 7.376 30.160 -5.094 1.00 87.56 69 ASP A C 1
ATOM 574 O O . ASP A 1 69 ? 7.139 31.354 -5.300 1.00 87.56 69 ASP A O 1
ATOM 578 N N . ASN A 1 70 ? 6.714 29.496 -4.133 1.00 82.94 70 ASN A N 1
ATOM 579 C CA . ASN A 1 70 ? 5.722 30.119 -3.244 1.00 82.94 70 ASN A CA 1
ATOM 580 C C . ASN A 1 70 ? 6.363 31.037 -2.180 1.00 82.94 70 ASN A C 1
ATOM 582 O O . ASN A 1 70 ? 5.802 32.084 -1.861 1.00 82.94 70 ASN A O 1
ATOM 586 N N . SER A 1 71 ? 7.545 30.699 -1.648 1.00 78.69 71 SER A N 1
ATOM 587 C CA . SER A 1 71 ? 8.25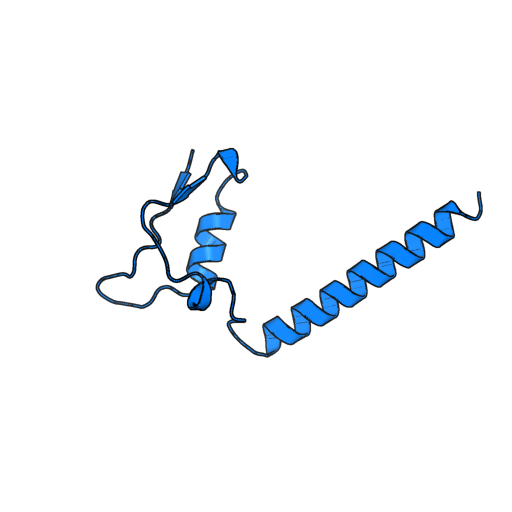1 31.563 -0.687 1.00 78.69 71 SER A CA 1
ATOM 588 C C . SER A 1 71 ? 8.789 32.856 -1.307 1.00 78.69 71 SER A C 1
ATOM 590 O O . SER A 1 71 ? 8.689 33.906 -0.672 1.00 78.69 71 SER A O 1
ATOM 592 N N . ASP A 1 72 ? 9.275 32.815 -2.551 1.00 72.94 72 ASP A N 1
ATOM 593 C CA . ASP A 1 72 ? 9.739 34.014 -3.271 1.00 72.94 72 ASP A CA 1
ATOM 594 C C . ASP A 1 72 ? 8.578 34.961 -3.607 1.00 72.94 72 ASP A C 1
ATOM 596 O O . ASP A 1 72 ? 8.709 36.186 -3.548 1.00 72.94 72 ASP A O 1
ATOM 600 N N . SER A 1 73 ? 7.401 34.389 -3.875 1.00 69.81 73 SER A N 1
ATOM 601 C CA . SER A 1 73 ? 6.168 35.141 -4.124 1.00 69.81 73 SER A CA 1
ATOM 602 C C . SER A 1 73 ? 5.666 35.898 -2.882 1.00 69.81 73 SER A C 1
ATOM 604 O O . SER A 1 73 ? 5.010 36.924 -3.028 1.00 69.81 73 SER A O 1
ATOM 606 N N . GLN A 1 74 ? 5.983 35.428 -1.668 1.00 59.97 74 GLN A N 1
ATOM 607 C CA . GLN A 1 74 ? 5.603 36.065 -0.394 1.00 59.97 74 GLN A CA 1
ATOM 608 C C . GLN A 1 74 ? 6.584 37.171 0.046 1.00 59.97 74 GLN A C 1
ATOM 610 O O . GLN A 1 74 ? 6.224 38.004 0.869 1.00 59.97 74 GLN A O 1
ATOM 615 N N . HIS A 1 75 ? 7.816 37.194 -0.485 1.00 58.88 75 HIS A N 1
ATOM 616 C CA . HIS A 1 75 ? 8.839 38.212 -0.177 1.00 58.88 75 HIS A CA 1
ATOM 617 C C . HIS A 1 75 ? 8.804 39.438 -1.111 1.00 58.88 75 HIS A C 1
ATOM 619 O O . HIS A 1 75 ? 9.547 40.391 -0.886 1.00 58.88 75 HIS A O 1
ATOM 625 N N . SER A 1 76 ? 7.963 39.423 -2.153 1.00 57.38 76 SER A N 1
ATOM 626 C CA . SER A 1 76 ? 7.785 40.539 -3.103 1.00 57.38 76 SER A CA 1
ATOM 627 C C . SER A 1 76 ? 6.513 41.379 -2.868 1.00 57.38 76 SER A C 1
ATOM 629 O O . SER A 1 76 ? 6.164 42.197 -3.720 1.00 57.38 76 SER A O 1
ATOM 631 N N . THR A 1 77 ? 5.829 41.203 -1.732 1.00 48.19 77 THR A N 1
ATOM 632 C CA . THR A 1 77 ? 4.716 42.051 -1.243 1.00 48.19 77 THR A CA 1
ATOM 633 C C . THR A 1 77 ? 5.116 42.780 0.023 1.00 48.19 77 THR A C 1
ATOM 635 O O . THR A 1 77 ? 4.782 43.980 0.128 1.00 48.19 77 THR A O 1
#

Sequence (77 aa):
HTIIDIGIPPTGGLTPFNVYVALSRSRGQDNIRLLRDFDEKRLLMMHPCEYLRIEDERLMWCKEKMRYDNSDSQHST

Mean predicted aligned error: 7.49 Å

Secondary structure (DSSP, 8-state):
-EEE--SPPSSS---HHHHHHHHHTSSSGGGEEESS---HHHHTSS-SSHHHHHHHHHHHHHHHHHHHHHHHHHS--

pLDDT: mean 84.95, std 8.72, range [48.19, 96.56]